Protein AF-K9XWQ4-F1 (afdb_monomer_lite)

InterPro domains:
  IPR011990 Tetratricopeptide-like helical domain superfamily [G3DSA:1.25.40.10] (1-97)
  IPR011990 Tetratricopeptide-like helical domain superfamily [SSF48452] (2-80)
  IPR019734 Tetratricopeptide repeat [SM00028] (8-41)
  IPR019734 Tetratricopeptide repeat [SM00028] (43-76)

Organism: Stanieria cyanosphaera (strain ATCC 29371 / PCC 7437) (NCBI:txid111780)

Sequence (102 aa):
MDLNPANVRAWINQGVTFREMGLYDLAVENFDIAGIIGNSLHERIYAERGRAYHLRGDWNCAVADYQNALELLALQPNLINYQQKVQSWLDELLDPSKNFLD

pLDDT: mean 91.74, std 14.36, range [38.41, 98.88]

Structure (mmCIF, N/CA/C/O backbone):
data_AF-K9XWQ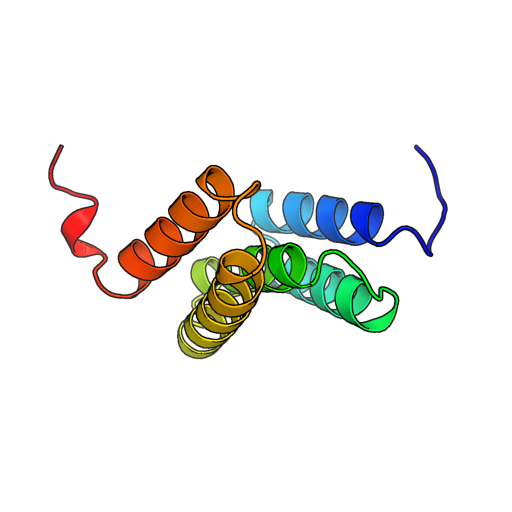4-F1
#
_entry.id   AF-K9XWQ4-F1
#
loop_
_atom_site.group_PDB
_atom_site.id
_atom_site.type_symbol
_atom_site.label_atom_id
_atom_site.label_alt_id
_atom_site.label_comp_id
_atom_site.label_asym_id
_atom_site.label_entity_id
_atom_site.label_seq_id
_atom_site.pdbx_PDB_ins_code
_atom_site.Cartn_x
_atom_site.Cartn_y
_atom_site.Cartn_z
_atom_site.occupancy
_atom_site.B_iso_or_equiv
_atom_site.auth_seq_id
_atom_site.auth_comp_id
_atom_site.auth_asym_id
_atom_site.auth_atom_id
_atom_site.pdbx_PDB_model_num
ATOM 1 N N . MET A 1 1 ? 8.167 12.319 -19.175 1.00 45.56 1 MET A N 1
ATOM 2 C CA . MET A 1 1 ? 7.767 11.068 -18.502 1.00 45.56 1 MET A CA 1
ATOM 3 C C . MET A 1 1 ? 8.918 10.103 -18.676 1.00 45.56 1 MET A C 1
ATOM 5 O O . MET A 1 1 ? 9.215 9.761 -19.812 1.00 45.56 1 MET A O 1
ATOM 9 N N . ASP A 1 2 ? 9.625 9.772 -17.598 1.00 38.41 2 ASP A N 1
ATOM 10 C CA . ASP A 1 2 ? 10.702 8.779 -17.645 1.00 38.41 2 ASP A CA 1
ATOM 11 C C . ASP A 1 2 ? 10.079 7.386 -17.766 1.00 38.41 2 ASP A C 1
ATOM 13 O O . ASP A 1 2 ? 9.543 6.841 -16.803 1.00 38.41 2 ASP A O 1
ATOM 17 N N . LEU A 1 3 ? 10.112 6.840 -18.981 1.00 47.50 3 LEU A N 1
ATOM 18 C CA . LEU A 1 3 ? 9.563 5.536 -19.358 1.00 47.50 3 LEU A CA 1
ATOM 19 C C . LEU A 1 3 ? 10.575 4.417 -19.084 1.00 47.50 3 LEU A C 1
ATOM 21 O O . LEU A 1 3 ? 10.831 3.588 -19.952 1.00 47.50 3 LEU A O 1
ATOM 25 N N . ASN A 1 4 ? 11.198 4.406 -17.903 1.00 54.84 4 ASN A N 1
ATOM 26 C CA . ASN A 1 4 ? 11.977 3.245 -17.489 1.00 54.84 4 ASN A CA 1
ATOM 27 C C . ASN A 1 4 ? 11.022 2.245 -16.811 1.00 54.84 4 ASN A C 1
ATOM 29 O O . ASN A 1 4 ? 10.618 2.497 -15.675 1.00 54.84 4 ASN A O 1
ATOM 33 N N . PRO A 1 5 ? 10.652 1.123 -17.460 1.00 55.69 5 PRO A N 1
ATOM 34 C CA . PRO A 1 5 ? 9.752 0.125 -16.879 1.00 55.69 5 PRO A CA 1
ATOM 35 C C . PRO A 1 5 ? 10.330 -0.560 -15.631 1.00 55.69 5 PRO A C 1
ATOM 37 O O . PRO A 1 5 ? 9.576 -1.179 -14.891 1.00 55.69 5 PRO A O 1
ATOM 40 N N . ALA A 1 6 ? 11.632 -0.414 -15.350 1.00 63.31 6 ALA A N 1
ATOM 41 C CA . ALA A 1 6 ? 12.258 -0.848 -14.097 1.00 63.31 6 ALA A CA 1
ATOM 42 C C . ALA A 1 6 ? 12.177 0.209 -12.976 1.00 63.31 6 ALA A C 1
ATOM 44 O O . ALA A 1 6 ? 12.712 0.013 -11.884 1.00 63.31 6 ALA A O 1
ATOM 45 N N . ASN A 1 7 ? 11.536 1.356 -13.218 1.00 83.75 7 ASN A N 1
ATOM 46 C CA . ASN A 1 7 ? 11.345 2.365 -12.190 1.00 83.75 7 ASN A CA 1
ATOM 47 C C . ASN A 1 7 ? 10.152 1.988 -11.309 1.00 83.75 7 ASN A C 1
ATOM 49 O O . ASN A 1 7 ? 9.006 2.304 -11.618 1.00 83.75 7 ASN A O 1
ATOM 53 N N . VAL A 1 8 ? 10.444 1.364 -10.170 1.00 91.06 8 VAL A N 1
ATOM 54 C CA . VAL A 1 8 ? 9.472 1.012 -9.121 1.00 91.06 8 VAL A CA 1
ATOM 55 C C . VAL A 1 8 ? 8.530 2.179 -8.792 1.00 91.06 8 VAL A C 1
ATOM 57 O O . VAL A 1 8 ? 7.330 1.987 -8.617 1.00 91.06 8 VAL A O 1
ATOM 60 N N . ARG A 1 9 ? 9.039 3.421 -8.774 1.00 92.62 9 ARG A N 1
ATOM 61 C CA . ARG A 1 9 ? 8.218 4.609 -8.485 1.00 92.62 9 ARG A CA 1
ATOM 62 C C . ARG A 1 9 ? 7.178 4.890 -9.565 1.00 92.62 9 ARG A C 1
ATOM 64 O O . ARG A 1 9 ? 6.131 5.430 -9.232 1.00 92.62 9 ARG A O 1
ATOM 71 N N . ALA A 1 10 ? 7.453 4.561 -10.827 1.00 92.31 10 ALA A N 1
ATOM 72 C CA . ALA A 1 10 ? 6.496 4.760 -11.912 1.00 92.31 10 ALA A CA 1
ATOM 73 C C . ALA A 1 10 ? 5.266 3.863 -11.717 1.00 92.31 10 ALA A C 1
ATOM 75 O O . ALA A 1 10 ? 4.148 4.369 -11.745 1.00 92.31 10 ALA A O 1
ATOM 76 N N . TRP A 1 11 ? 5.482 2.584 -11.400 1.00 95.31 11 TRP A N 1
ATOM 77 C CA . TRP A 1 11 ? 4.410 1.633 -11.092 1.00 95.31 11 TRP A CA 1
ATOM 78 C C . TRP A 1 11 ? 3.629 2.018 -9.836 1.00 95.31 11 TRP A C 1
ATOM 80 O O . TRP A 1 11 ? 2.402 2.037 -9.865 1.00 95.31 11 TRP A O 1
ATOM 90 N N . ILE A 1 12 ? 4.314 2.435 -8.762 1.00 97.19 12 ILE A N 1
ATOM 91 C CA . ILE A 1 12 ? 3.640 2.964 -7.564 1.00 97.19 12 ILE A CA 1
ATOM 92 C C . ILE A 1 12 ? 2.769 4.172 -7.925 1.00 97.19 12 ILE A C 1
ATOM 94 O O . ILE A 1 12 ? 1.607 4.231 -7.537 1.00 97.19 12 ILE A O 1
ATOM 98 N N . ASN A 1 13 ? 3.307 5.147 -8.662 1.00 96.31 13 ASN A N 1
ATOM 99 C CA . ASN A 1 13 ? 2.560 6.354 -9.009 1.00 96.31 13 ASN A CA 1
ATOM 100 C C . ASN A 1 13 ? 1.349 6.034 -9.897 1.00 96.31 13 ASN A C 1
ATOM 102 O O . ASN A 1 13 ? 0.276 6.582 -9.667 1.00 96.31 13 ASN A O 1
ATOM 106 N N . GLN A 1 14 ? 1.496 5.122 -10.860 1.00 96.75 14 GLN A N 1
ATOM 107 C CA . GLN A 1 14 ? 0.391 4.668 -11.701 1.00 96.75 14 GLN A CA 1
ATOM 108 C C . GLN A 1 14 ? -0.685 3.939 -10.884 1.00 96.75 14 GLN A C 1
ATOM 110 O O . GLN A 1 14 ? -1.871 4.223 -11.048 1.00 96.75 14 GLN A O 1
ATOM 115 N N . GLY A 1 15 ? -0.290 3.068 -9.950 1.00 98.19 15 GLY A N 1
ATOM 116 C CA . GLY A 1 15 ? -1.218 2.417 -9.024 1.00 98.19 15 GLY A CA 1
ATOM 117 C C . GLY A 1 15 ? -1.970 3.419 -8.144 1.00 98.19 15 GLY A C 1
ATOM 118 O O . GLY A 1 15 ? -3.183 3.308 -7.971 1.00 98.19 15 GLY A O 1
ATOM 119 N N . VAL A 1 16 ? -1.285 4.458 -7.653 1.00 98.31 16 VAL A N 1
ATOM 120 C CA . VAL A 1 16 ? -1.918 5.563 -6.911 1.00 98.31 16 VAL A CA 1
ATOM 121 C C . VAL A 1 16 ? -2.950 6.284 -7.776 1.00 98.31 16 VAL A C 1
ATOM 123 O O . VAL A 1 16 ? -4.074 6.477 -7.315 1.00 98.31 16 VAL A O 1
ATOM 126 N N . THR A 1 17 ? -2.615 6.616 -9.026 1.00 98.25 17 THR A N 1
ATOM 127 C CA . THR A 1 17 ? -3.559 7.245 -9.961 1.00 98.25 17 THR A CA 1
ATOM 128 C C . THR A 1 17 ? -4.789 6.367 -10.191 1.00 98.25 17 THR A C 1
ATOM 130 O O . THR A 1 17 ? -5.911 6.856 -10.096 1.00 98.25 17 THR A O 1
ATOM 133 N N . PHE A 1 18 ? -4.619 5.061 -10.420 1.00 98.69 18 PHE A N 1
ATOM 134 C CA . PHE A 1 18 ? -5.761 4.159 -10.581 1.00 98.69 18 PHE A CA 1
ATOM 135 C C . PHE A 1 18 ? -6.624 4.064 -9.323 1.00 98.69 18 PHE A C 1
ATOM 137 O O . PHE A 1 18 ? -7.850 4.097 -9.425 1.00 98.69 18 PHE A O 1
ATOM 144 N N . ARG A 1 19 ? -6.016 4.031 -8.134 1.00 98.56 19 ARG A N 1
ATOM 145 C CA . ARG A 1 19 ? -6.764 4.050 -6.873 1.00 98.56 19 ARG A CA 1
ATOM 146 C C . ARG A 1 19 ? -7.578 5.334 -6.719 1.00 98.56 19 ARG A C 1
ATOM 148 O O . ARG A 1 19 ? -8.733 5.265 -6.313 1.00 98.56 19 ARG A O 1
ATOM 155 N N . GLU A 1 20 ? -6.996 6.490 -7.029 1.00 98.06 20 GLU A N 1
ATOM 156 C CA . GLU A 1 20 ? -7.689 7.787 -6.982 1.00 98.06 20 GLU A CA 1
ATOM 157 C C . GLU A 1 20 ? -8.856 7.857 -7.977 1.00 98.06 20 GLU A C 1
ATOM 159 O O . GLU A 1 20 ? -9.859 8.510 -7.703 1.00 98.06 20 GLU A O 1
ATOM 164 N N . MET A 1 21 ? -8.770 7.122 -9.089 1.00 98.44 21 MET A N 1
ATOM 165 C CA . MET A 1 21 ? -9.860 6.953 -10.056 1.00 98.44 21 MET A CA 1
ATOM 166 C C . MET A 1 21 ? -10.914 5.909 -9.637 1.00 98.44 21 MET A C 1
ATOM 168 O O . MET A 1 21 ? -11.867 5.687 -10.379 1.00 98.44 21 MET A O 1
ATOM 172 N N . GLY A 1 22 ? -10.752 5.240 -8.490 1.00 98.12 22 GLY A N 1
ATOM 173 C CA . GLY A 1 22 ? -11.633 4.150 -8.049 1.00 98.12 22 GLY A CA 1
ATOM 174 C C . GLY A 1 22 ? -11.391 2.809 -8.754 1.00 98.12 22 GLY A C 1
ATOM 175 O O . GLY A 1 22 ? -12.140 1.857 -8.556 1.00 98.12 22 GLY A O 1
ATOM 176 N N . LEU A 1 23 ? -10.341 2.706 -9.572 1.00 98.75 23 LEU A N 1
ATOM 177 C CA . LEU A 1 23 ? -9.967 1.504 -10.319 1.00 98.75 23 LEU A CA 1
ATOM 178 C C . LEU A 1 23 ? -9.057 0.617 -9.461 1.00 98.75 23 LEU A C 1
ATOM 180 O O . LEU A 1 23 ? -7.867 0.452 -9.737 1.00 98.75 23 LEU A O 1
ATOM 184 N N . TYR A 1 24 ? -9.610 0.080 -8.375 1.00 98.62 24 TYR A N 1
ATOM 185 C CA . TYR A 1 24 ? -8.821 -0.570 -7.327 1.00 98.62 24 TYR A CA 1
ATOM 186 C C . TYR A 1 24 ? -8.105 -1.846 -7.785 1.00 98.62 24 TYR A C 1
ATOM 188 O O . TYR A 1 24 ? -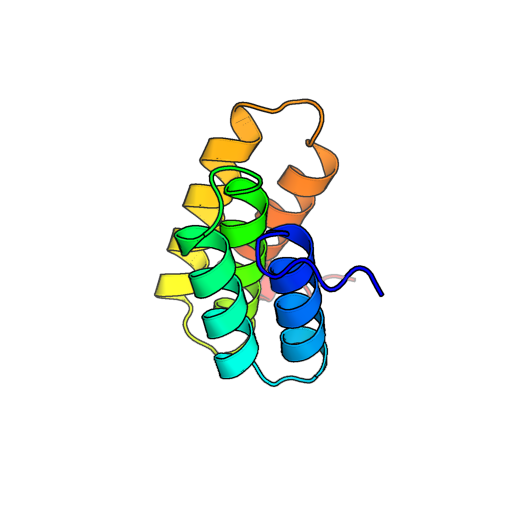6.975 -2.071 -7.367 1.00 98.62 24 TYR A O 1
ATOM 196 N N . ASP A 1 25 ? -8.701 -2.639 -8.677 1.00 98.44 25 ASP A N 1
ATOM 197 C CA . ASP A 1 25 ? -8.060 -3.850 -9.213 1.00 98.44 25 ASP A CA 1
ATOM 198 C C . ASP A 1 25 ? -6.784 -3.521 -9.993 1.00 98.44 25 ASP A C 1
ATOM 200 O O . ASP A 1 25 ? -5.731 -4.106 -9.744 1.00 98.44 25 ASP A O 1
ATOM 204 N N . LEU A 1 26 ? -6.854 -2.509 -10.865 1.00 98.56 26 LEU A N 1
ATOM 205 C CA . LEU A 1 26 ? -5.694 -2.018 -11.610 1.00 98.56 26 LEU A CA 1
ATOM 206 C C . LEU A 1 26 ? -4.647 -1.409 -10.675 1.00 98.56 26 LEU A C 1
ATOM 208 O O . LEU A 1 26 ? -3.448 -1.563 -10.905 1.00 98.56 26 LEU A O 1
ATOM 212 N N . ALA A 1 27 ? -5.077 -0.727 -9.611 1.00 98.75 27 ALA A N 1
ATOM 213 C CA . ALA A 1 27 ? -4.162 -0.203 -8.605 1.00 98.75 27 ALA A CA 1
ATOM 214 C C . ALA A 1 27 ? -3.370 -1.328 -7.924 1.00 98.75 27 ALA A C 1
ATOM 216 O O . ALA A 1 27 ? -2.143 -1.260 -7.871 1.00 98.75 27 ALA A O 1
ATOM 217 N N . VAL A 1 28 ? -4.063 -2.372 -7.456 1.00 98.69 28 VAL A N 1
ATOM 218 C CA . VAL A 1 28 ? -3.457 -3.550 -6.817 1.00 98.69 28 VAL A CA 1
ATOM 219 C C . VAL A 1 28 ? -2.457 -4.221 -7.755 1.00 98.69 28 VAL A C 1
ATOM 221 O O . VAL A 1 28 ? -1.312 -4.418 -7.357 1.00 98.69 28 VAL A O 1
ATOM 224 N N . GLU A 1 29 ? -2.832 -4.462 -9.014 1.00 98.25 29 GLU A N 1
ATOM 225 C CA . GLU A 1 29 ? -1.937 -5.057 -10.016 1.00 98.25 29 GLU A CA 1
ATOM 226 C C . GLU A 1 29 ? -0.651 -4.231 -10.207 1.00 98.25 29 GLU A C 1
ATOM 228 O O . GLU A 1 29 ? 0.449 -4.778 -10.267 1.00 98.25 29 GLU A O 1
ATOM 233 N N . ASN A 1 30 ? -0.756 -2.899 -10.234 1.00 98.06 30 ASN A N 1
ATOM 234 C CA . ASN A 1 30 ? 0.412 -2.022 -10.361 1.00 98.06 30 ASN A CA 1
ATOM 235 C C . ASN A 1 30 ? 1.331 -2.093 -9.135 1.00 98.06 30 ASN A C 1
ATOM 237 O O . ASN A 1 30 ? 2.556 -2.060 -9.279 1.00 98.06 30 ASN A O 1
ATOM 241 N N . PHE A 1 31 ? 0.765 -2.200 -7.933 1.00 98.31 31 PHE A N 1
ATOM 242 C CA . PHE A 1 31 ? 1.555 -2.369 -6.716 1.00 98.31 31 PHE A CA 1
ATOM 243 C C . PHE A 1 31 ? 2.203 -3.756 -6.637 1.00 98.31 31 PHE A C 1
ATOM 245 O O . PHE A 1 31 ? 3.356 -3.854 -6.218 1.00 98.31 31 PHE A O 1
ATOM 252 N N . ASP A 1 32 ? 1.521 -4.803 -7.102 1.00 97.81 32 ASP A N 1
ATOM 253 C CA . ASP A 1 32 ? 2.088 -6.150 -7.204 1.00 97.81 32 ASP A CA 1
ATOM 254 C C . ASP A 1 32 ? 3.270 -6.176 -8.175 1.00 97.81 32 ASP A C 1
ATOM 256 O O . ASP A 1 32 ? 4.348 -6.658 -7.825 1.00 97.81 32 ASP A O 1
ATOM 260 N N . ILE A 1 33 ? 3.117 -5.571 -9.358 1.00 95.94 33 ILE A N 1
ATOM 261 C CA . ILE A 1 33 ? 4.215 -5.416 -10.319 1.00 95.94 33 ILE A CA 1
ATOM 262 C C . ILE A 1 33 ? 5.374 -4.647 -9.679 1.00 95.94 33 ILE A C 1
ATOM 264 O O . ILE A 1 33 ? 6.514 -5.101 -9.773 1.00 95.94 33 ILE A O 1
ATOM 268 N N . ALA A 1 34 ? 5.107 -3.533 -8.985 1.00 95.94 34 ALA A N 1
ATOM 269 C CA . ALA A 1 34 ? 6.141 -2.758 -8.297 1.00 95.94 34 ALA A CA 1
ATOM 270 C C . ALA A 1 34 ? 6.928 -3.601 -7.275 1.00 95.94 34 ALA A C 1
ATOM 272 O O . ALA A 1 34 ? 8.149 -3.460 -7.192 1.00 95.94 34 ALA A O 1
ATOM 273 N N . GLY A 1 35 ? 6.245 -4.485 -6.538 1.00 94.50 35 GLY A N 1
ATOM 274 C CA . GLY A 1 35 ? 6.859 -5.413 -5.584 1.00 94.50 35 GLY A CA 1
ATOM 275 C C . GLY A 1 35 ? 7.641 -6.555 -6.237 1.00 94.50 35 GLY A C 1
ATOM 276 O O . GLY A 1 35 ? 8.625 -7.014 -5.671 1.00 94.50 35 GLY A O 1
ATOM 277 N N . ILE A 1 36 ? 7.249 -6.993 -7.436 1.00 94.00 36 ILE A N 1
ATOM 278 C CA . ILE A 1 36 ? 7.954 -8.048 -8.184 1.00 94.00 36 ILE A CA 1
ATOM 279 C C . ILE A 1 36 ? 9.250 -7.520 -8.807 1.00 94.00 36 ILE A C 1
ATOM 281 O O . ILE A 1 36 ? 10.270 -8.206 -8.802 1.00 94.00 36 ILE A O 1
ATOM 285 N N . ILE A 1 37 ? 9.220 -6.315 -9.381 1.00 89.69 37 ILE A N 1
ATOM 286 C CA . ILE A 1 37 ? 10.360 -5.774 -10.139 1.00 89.69 37 ILE A CA 1
ATOM 287 C C . ILE A 1 37 ? 11.362 -5.008 -9.266 1.00 89.69 37 ILE A C 1
ATOM 289 O O . ILE A 1 37 ? 12.462 -4.687 -9.721 1.00 89.69 37 ILE A O 1
ATOM 293 N N . GLY A 1 38 ? 10.958 -4.625 -8.055 1.00 84.44 38 GLY A N 1
ATOM 294 C CA . GLY A 1 38 ? 11.665 -3.677 -7.210 1.00 84.44 38 GLY A CA 1
ATOM 295 C C . GLY A 1 38 ? 12.208 -4.287 -5.929 1.00 84.44 38 GLY A C 1
ATOM 296 O O . GLY A 1 38 ? 11.504 -5.005 -5.243 1.00 84.44 38 GLY A O 1
ATOM 297 N N . ASN A 1 39 ? 13.426 -3.896 -5.547 1.00 85.75 39 ASN A N 1
ATOM 298 C CA . ASN A 1 39 ? 14.020 -4.229 -4.242 1.00 85.75 39 ASN A CA 1
ATOM 299 C C . ASN A 1 39 ? 14.021 -3.029 -3.272 1.00 85.75 39 ASN A C 1
ATOM 301 O O . ASN A 1 39 ? 14.841 -2.953 -2.359 1.00 85.75 39 ASN A O 1
ATOM 305 N N . SER A 1 40 ? 13.152 -2.041 -3.490 1.00 91.06 40 SER A N 1
ATOM 306 C CA . SER A 1 40 ? 13.098 -0.803 -2.701 1.00 91.06 40 SER A CA 1
ATOM 307 C C . SER A 1 40 ? 11.662 -0.315 -2.569 1.00 91.06 40 SER A C 1
ATOM 309 O O . SER A 1 40 ? 10.825 -0.684 -3.387 1.00 91.06 40 SER A O 1
ATOM 311 N N . LEU A 1 41 ? 11.403 0.564 -1.596 1.00 94.75 41 LEU A N 1
ATOM 312 C CA . LEU A 1 41 ? 10.082 1.154 -1.346 1.00 94.75 41 LEU A CA 1
ATOM 313 C C . LEU A 1 41 ? 9.006 0.129 -0.960 1.00 94.75 41 LEU A C 1
ATOM 315 O O . LEU A 1 41 ? 7.820 0.379 -1.172 1.00 94.75 41 LEU A O 1
ATOM 319 N N . HIS A 1 42 ? 9.401 -1.018 -0.404 1.00 97.06 42 HIS A N 1
ATOM 320 C CA . HIS A 1 42 ? 8.470 -2.062 0.024 1.00 97.06 42 HIS A CA 1
ATOM 321 C C . HIS A 1 42 ? 7.445 -1.517 1.019 1.00 97.06 42 HIS A C 1
ATOM 323 O O . HIS A 1 42 ? 6.260 -1.804 0.893 1.00 97.06 42 HIS A O 1
ATOM 329 N N . GLU A 1 43 ? 7.874 -0.657 1.946 1.00 97.94 43 GLU A N 1
ATOM 330 C CA . GLU A 1 43 ? 6.986 -0.016 2.912 1.00 97.94 43 GLU A CA 1
ATOM 331 C C . GLU A 1 43 ? 5.881 0.799 2.234 1.00 97.94 43 GLU A C 1
ATOM 333 O O . GLU A 1 43 ? 4.720 0.748 2.636 1.00 97.94 43 GLU A O 1
ATOM 338 N N . ARG A 1 44 ? 6.227 1.503 1.152 1.00 97.88 44 ARG A N 1
ATOM 339 C CA . ARG A 1 44 ? 5.278 2.281 0.362 1.00 97.88 44 ARG A CA 1
ATOM 340 C C . ARG A 1 44 ? 4.396 1.388 -0.502 1.00 97.88 44 ARG A C 1
ATOM 342 O O . ARG A 1 44 ? 3.207 1.652 -0.602 1.00 97.88 44 ARG A O 1
ATOM 349 N N . ILE A 1 45 ? 4.947 0.341 -1.113 1.00 98.44 45 ILE A N 1
ATOM 350 C CA . ILE A 1 45 ? 4.172 -0.612 -1.919 1.00 98.44 45 ILE A CA 1
ATOM 351 C C . ILE A 1 45 ? 3.082 -1.256 -1.059 1.00 98.44 45 ILE A C 1
ATOM 353 O O . ILE A 1 45 ? 1.911 -1.189 -1.425 1.00 98.44 45 ILE A O 1
ATOM 357 N N . TYR A 1 46 ? 3.447 -1.790 0.110 1.00 98.81 46 TYR A N 1
ATOM 358 C CA . TYR A 1 46 ? 2.488 -2.374 1.044 1.00 98.81 46 TYR A CA 1
ATOM 359 C C . TYR A 1 46 ? 1.455 -1.344 1.513 1.00 98.81 46 TYR A C 1
ATOM 361 O O . TYR A 1 46 ? 0.260 -1.605 1.440 1.00 98.81 46 TYR A O 1
ATOM 369 N N . ALA A 1 47 ? 1.873 -0.139 1.908 1.00 98.81 47 ALA A N 1
ATOM 370 C CA . ALA A 1 47 ? 0.942 0.894 2.361 1.00 98.81 47 ALA A CA 1
ATOM 371 C C . ALA A 1 47 ? -0.081 1.301 1.284 1.00 98.81 47 ALA A C 1
ATOM 373 O O . ALA A 1 47 ? -1.278 1.408 1.559 1.00 98.81 47 ALA A O 1
ATOM 374 N N . GLU A 1 48 ? 0.369 1.535 0.049 1.00 98.69 48 GLU A N 1
ATOM 375 C CA . GLU A 1 48 ? -0.516 1.975 -1.031 1.00 98.69 48 GLU A CA 1
ATOM 376 C C . GLU A 1 48 ? -1.429 0.835 -1.525 1.00 98.69 48 GLU A C 1
ATOM 378 O O . GLU A 1 48 ? -2.606 1.095 -1.806 1.00 98.69 48 GLU A O 1
ATOM 383 N N . ARG A 1 49 ? -0.937 -0.417 -1.551 1.00 98.75 49 ARG A N 1
ATOM 384 C CA . ARG A 1 49 ? -1.736 -1.614 -1.872 1.00 98.75 49 ARG A CA 1
ATOM 385 C C . ARG A 1 49 ? -2.770 -1.912 -0.791 1.00 98.75 49 ARG A C 1
ATOM 387 O O . ARG A 1 49 ? -3.942 -2.092 -1.116 1.00 98.75 49 ARG A O 1
ATOM 394 N N . GLY A 1 50 ? -2.388 -1.808 0.481 1.00 98.81 50 GLY A N 1
ATOM 395 C CA . GLY A 1 50 ? -3.307 -1.879 1.616 1.00 98.81 50 GLY A CA 1
ATOM 396 C C . GLY A 1 50 ? -4.421 -0.835 1.521 1.00 98.81 50 GLY A C 1
ATOM 397 O O . GLY A 1 50 ? -5.589 -1.148 1.752 1.00 98.81 50 GLY A O 1
ATOM 398 N N . ARG A 1 51 ? -4.104 0.386 1.064 1.00 98.75 51 ARG A N 1
ATOM 399 C CA . ARG A 1 51 ? -5.116 1.424 0.810 1.00 98.75 51 ARG A CA 1
ATOM 400 C C . ARG A 1 51 ? -6.032 1.112 -0.361 1.00 98.75 51 ARG A C 1
ATOM 402 O O . ARG A 1 51 ? -7.218 1.417 -0.272 1.00 98.75 51 ARG A O 1
ATOM 409 N N . ALA A 1 52 ? -5.531 0.495 -1.426 1.00 98.75 52 ALA A N 1
ATOM 410 C CA . ALA A 1 52 ? -6.390 0.024 -2.509 1.00 98.75 52 ALA A CA 1
ATOM 411 C C . ALA A 1 52 ? -7.328 -1.104 -2.040 1.00 98.75 52 ALA A C 1
ATOM 413 O O . ALA A 1 52 ? -8.528 -1.015 -2.284 1.00 98.75 52 ALA A O 1
ATOM 414 N N . TYR A 1 53 ? -6.823 -2.096 -1.296 1.00 98.81 53 TYR A N 1
ATOM 415 C CA . TYR A 1 53 ? -7.650 -3.154 -0.705 1.00 98.81 53 TYR A CA 1
ATOM 416 C C . TYR A 1 53 ? -8.707 -2.603 0.255 1.00 98.81 53 TYR A C 1
ATOM 418 O O . TYR A 1 53 ? -9.863 -3.009 0.178 1.00 98.81 53 TYR A O 1
ATOM 426 N N . HIS A 1 54 ? -8.340 -1.643 1.113 1.00 98.25 54 HIS A N 1
ATOM 427 C CA . HIS A 1 54 ? -9.271 -0.989 2.036 1.00 98.25 54 HIS A CA 1
ATOM 428 C C . HIS A 1 54 ? -10.442 -0.385 1.252 1.00 98.25 54 HIS A C 1
ATOM 430 O O . HIS A 1 54 ? -11.594 -0.731 1.505 1.00 98.25 54 HIS A O 1
ATOM 436 N N . LEU A 1 55 ? -10.151 0.452 0.253 1.00 97.69 55 LEU A N 1
ATOM 437 C CA . LEU A 1 55 ? -11.180 1.122 -0.545 1.00 97.69 55 LEU A CA 1
ATOM 438 C C . LEU A 1 55 ? -12.007 0.151 -1.404 1.00 97.69 55 LEU A C 1
ATOM 440 O O . LEU A 1 55 ? -13.182 0.414 -1.647 1.00 97.69 55 LEU A O 1
ATOM 444 N N . ARG A 1 56 ? -11.423 -0.978 -1.828 1.00 98.12 56 ARG A N 1
ATOM 445 C CA . ARG A 1 56 ? -12.132 -2.046 -2.549 1.00 98.12 56 ARG A CA 1
ATOM 446 C C . ARG A 1 56 ? -13.047 -2.887 -1.649 1.00 98.12 56 ARG A C 1
ATOM 448 O O . ARG A 1 56 ? -13.966 -3.518 -2.159 1.00 98.12 56 ARG A O 1
ATOM 455 N N . GLY A 1 57 ? -12.816 -2.890 -0.334 1.00 97.44 57 GLY A N 1
ATOM 456 C CA . GLY A 1 57 ? -13.566 -3.693 0.640 1.00 97.44 57 GLY A CA 1
ATOM 457 C C . GLY A 1 57 ? -12.866 -4.979 1.099 1.00 97.44 57 GLY A C 1
ATOM 458 O O . GLY A 1 57 ? -13.429 -5.733 1.888 1.00 97.44 57 GLY A O 1
ATOM 459 N N . ASP A 1 58 ? -11.627 -5.222 0.670 1.00 98.38 58 ASP A N 1
ATOM 460 C CA . ASP A 1 58 ? -10.852 -6.409 1.050 1.00 98.38 58 ASP A CA 1
ATOM 461 C C . ASP A 1 58 ? -10.065 -6.166 2.337 1.00 98.38 58 ASP A C 1
ATOM 463 O O . ASP A 1 58 ? -8.835 -6.079 2.365 1.00 98.38 58 ASP A O 1
ATOM 467 N N . TRP A 1 59 ? -10.801 -6.033 3.435 1.00 97.88 59 TRP A N 1
ATOM 468 C 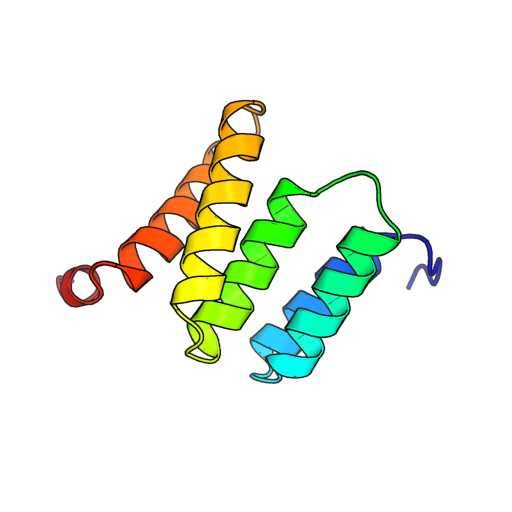CA . TRP A 1 59 ? -10.263 -5.554 4.707 1.00 97.88 59 TRP A CA 1
ATOM 469 C C . TRP A 1 59 ? -9.163 -6.446 5.287 1.00 97.88 59 TRP A C 1
ATOM 471 O O . TRP A 1 59 ? -8.185 -5.929 5.818 1.00 97.88 59 TRP A O 1
ATOM 481 N N . ASN A 1 60 ? -9.254 -7.769 5.128 1.00 98.44 60 ASN A N 1
ATOM 482 C CA . ASN A 1 60 ? -8.207 -8.683 5.600 1.00 98.44 60 ASN A CA 1
ATOM 483 C C . ASN A 1 60 ? -6.871 -8.442 4.880 1.00 98.44 60 ASN A C 1
ATOM 485 O O . ASN A 1 60 ? -5.823 -8.384 5.523 1.00 98.44 60 ASN A O 1
ATOM 489 N N . CYS A 1 61 ? -6.909 -8.266 3.555 1.00 98.56 61 CYS A N 1
ATOM 490 C CA . CYS A 1 61 ? -5.724 -7.943 2.763 1.00 98.56 61 CYS A CA 1
ATOM 491 C C . CYS A 1 61 ? -5.178 -6.561 3.138 1.00 98.56 61 CYS A C 1
ATOM 493 O O . CYS A 1 61 ? -3.970 -6.399 3.292 1.00 98.56 61 CYS A O 1
ATOM 495 N N . ALA A 1 62 ? -6.067 -5.588 3.357 1.00 98.75 62 ALA A N 1
ATOM 496 C CA . ALA A 1 62 ? -5.691 -4.245 3.776 1.00 98.75 62 ALA A CA 1
ATOM 497 C C . ALA A 1 62 ? -4.964 -4.222 5.129 1.00 98.75 62 ALA A C 1
ATOM 499 O O . ALA A 1 62 ? -3.902 -3.614 5.231 1.00 98.75 62 ALA A O 1
ATOM 500 N N . VAL A 1 63 ? -5.498 -4.910 6.149 1.00 98.75 63 VAL A N 1
ATOM 501 C CA . VAL A 1 63 ? -4.861 -5.011 7.475 1.00 98.75 63 VAL A CA 1
ATOM 502 C C . VAL A 1 63 ? -3.467 -5.617 7.357 1.00 98.75 63 VAL A C 1
ATOM 504 O O . VAL A 1 63 ? -2.516 -5.042 7.883 1.00 98.75 63 VAL A O 1
ATOM 507 N N . ALA A 1 64 ? -3.339 -6.744 6.650 1.00 98.75 64 ALA A N 1
ATOM 508 C CA . ALA A 1 64 ? -2.059 -7.428 6.494 1.00 98.75 64 ALA A CA 1
ATOM 509 C C . ALA A 1 64 ? -1.008 -6.523 5.831 1.00 98.75 64 ALA A C 1
ATOM 511 O O . ALA A 1 64 ? 0.120 -6.410 6.309 1.00 98.75 64 ALA A O 1
ATOM 512 N N . ASP A 1 65 ? -1.388 -5.824 4.762 1.00 98.81 65 ASP A N 1
ATOM 513 C CA . ASP A 1 65 ? -0.496 -4.906 4.060 1.00 98.81 65 ASP A CA 1
ATOM 514 C C . ASP A 1 65 ? -0.119 -3.682 4.904 1.00 98.81 65 ASP A C 1
ATOM 516 O O . ASP A 1 65 ? 1.051 -3.300 4.942 1.00 98.81 65 ASP A O 1
ATOM 520 N N . TYR A 1 66 ? -1.062 -3.081 5.634 1.00 98.88 66 TYR A N 1
ATOM 521 C CA . TYR A 1 66 ? -0.733 -1.976 6.536 1.00 98.88 66 TYR A CA 1
ATOM 522 C C . TYR A 1 66 ? 0.215 -2.403 7.656 1.00 98.88 66 TYR A C 1
ATOM 524 O O . TYR A 1 66 ? 1.143 -1.662 7.971 1.00 98.88 66 TYR A O 1
ATOM 532 N N . GLN A 1 67 ? 0.028 -3.593 8.231 1.00 98.81 67 GLN A N 1
ATOM 533 C CA . GLN A 1 67 ? 0.928 -4.127 9.255 1.00 98.81 67 GLN A CA 1
ATOM 534 C C . GLN A 1 67 ? 2.342 -4.329 8.702 1.00 98.81 67 GLN A C 1
ATOM 536 O O . GLN A 1 67 ? 3.292 -3.793 9.271 1.00 98.81 67 GLN A O 1
ATOM 541 N N . ASN A 1 68 ? 2.475 -4.981 7.542 1.00 98.69 68 ASN A N 1
ATOM 542 C CA . ASN A 1 68 ? 3.766 -5.143 6.864 1.00 98.69 68 ASN A CA 1
ATOM 543 C C . ASN A 1 68 ? 4.438 -3.788 6.575 1.00 98.69 68 ASN A C 1
ATOM 545 O O . ASN A 1 68 ? 5.642 -3.620 6.778 1.00 98.69 68 ASN A O 1
ATOM 549 N N . ALA A 1 69 ? 3.669 -2.792 6.121 1.00 98.69 69 ALA A N 1
ATOM 550 C CA . ALA A 1 69 ? 4.186 -1.448 5.890 1.00 98.69 69 ALA A CA 1
ATOM 551 C C . ALA A 1 69 ? 4.701 -0.796 7.183 1.00 98.69 69 ALA A C 1
ATOM 553 O O . ALA A 1 69 ? 5.792 -0.226 7.191 1.00 98.69 69 ALA A O 1
ATOM 554 N N . LEU A 1 70 ? 3.942 -0.888 8.277 1.00 98.69 70 LEU A N 1
ATOM 555 C CA . LEU A 1 70 ? 4.301 -0.303 9.571 1.00 98.69 70 LEU A CA 1
ATOM 556 C C . LEU A 1 70 ? 5.543 -0.959 10.184 1.00 98.69 70 LEU A C 1
ATOM 558 O O . LEU A 1 70 ? 6.381 -0.245 10.737 1.00 98.69 70 LEU A O 1
ATOM 562 N N . GLU A 1 71 ? 5.707 -2.275 10.038 1.00 98.56 71 GLU A N 1
ATOM 563 C CA . GLU A 1 71 ? 6.918 -2.988 10.464 1.00 98.56 71 GLU A CA 1
ATOM 564 C C . GLU A 1 71 ? 8.168 -2.454 9.753 1.00 98.56 71 GLU A C 1
ATOM 566 O O . GLU A 1 71 ? 9.179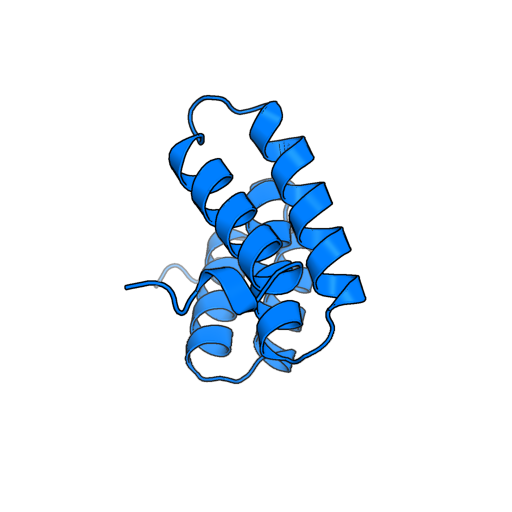 -2.159 10.393 1.00 98.56 71 GLU A O 1
ATOM 571 N N . LEU A 1 72 ? 8.090 -2.246 8.435 1.00 98.06 72 LEU A N 1
ATOM 572 C CA . LEU A 1 72 ? 9.197 -1.693 7.650 1.00 98.06 72 LEU A CA 1
ATOM 573 C C . LEU A 1 72 ? 9.450 -0.206 7.939 1.00 98.06 72 LEU A C 1
ATOM 575 O O . LEU A 1 72 ? 10.599 0.243 7.903 1.00 98.06 72 LEU A O 1
ATOM 579 N N . LEU A 1 73 ? 8.398 0.567 8.226 1.00 98.06 73 LEU A N 1
ATOM 580 C CA . LEU A 1 73 ? 8.507 1.986 8.585 1.00 98.06 73 LEU A CA 1
ATOM 581 C C . LEU A 1 73 ? 9.114 2.189 9.972 1.00 98.06 73 LEU A C 1
ATOM 583 O O . LEU A 1 73 ? 9.851 3.153 10.166 1.00 98.06 73 LEU A O 1
ATOM 587 N N . ALA A 1 74 ? 8.884 1.272 10.914 1.00 97.50 74 ALA A N 1
ATOM 588 C CA . ALA A 1 74 ? 9.498 1.325 12.240 1.00 97.50 74 ALA A CA 1
ATOM 589 C C . ALA A 1 74 ? 11.038 1.264 12.185 1.00 97.50 74 ALA A C 1
ATOM 591 O O . ALA A 1 74 ? 11.714 1.780 13.075 1.00 97.50 74 ALA A O 1
ATOM 592 N N . LEU A 1 75 ? 11.599 0.688 11.115 1.00 96.81 75 LEU A N 1
ATOM 593 C CA . LEU A 1 75 ? 13.041 0.651 10.852 1.00 96.81 75 LEU A CA 1
ATOM 594 C C . LEU A 1 75 ? 13.569 1.936 10.182 1.00 96.81 75 LEU A C 1
ATOM 596 O O . LEU A 1 75 ? 14.778 2.080 10.005 1.00 96.81 75 LEU A O 1
ATOM 600 N N . GLN A 1 76 ? 12.687 2.870 9.806 1.00 95.56 76 GLN A N 1
ATOM 601 C CA . GLN A 1 76 ? 12.996 4.083 9.041 1.00 95.56 76 GLN A CA 1
ATOM 602 C C . GLN A 1 76 ? 12.436 5.345 9.734 1.00 95.56 76 GLN A C 1
ATOM 604 O O . GLN A 1 76 ? 11.458 5.936 9.267 1.00 95.56 76 GLN A O 1
ATOM 609 N N . PRO A 1 77 ? 13.061 5.823 10.832 1.00 92.62 77 PRO A N 1
ATOM 610 C CA . PRO A 1 77 ? 12.533 6.930 11.643 1.00 92.62 77 PRO A CA 1
ATOM 611 C C . PRO A 1 77 ? 12.340 8.250 10.881 1.00 92.62 77 PRO A C 1
ATOM 613 O O . PRO A 1 77 ? 11.528 9.092 11.259 1.00 92.62 77 PRO A O 1
ATOM 616 N N . ASN A 1 78 ? 13.069 8.439 9.781 1.00 96.44 78 ASN A N 1
ATOM 617 C CA . ASN A 1 78 ? 12.937 9.590 8.888 1.00 96.44 78 ASN A CA 1
ATOM 618 C C . ASN A 1 78 ? 11.599 9.627 8.123 1.00 96.44 78 ASN A C 1
ATOM 620 O O . ASN A 1 78 ? 11.286 10.648 7.513 1.00 96.44 78 ASN A O 1
ATOM 624 N N . LEU A 1 79 ? 10.812 8.546 8.147 1.00 96.00 79 LEU A N 1
ATOM 625 C CA . LEU A 1 79 ? 9.502 8.438 7.500 1.00 96.00 79 LEU A CA 1
ATOM 626 C C . LEU A 1 79 ? 8.329 8.509 8.492 1.00 96.00 79 LEU A C 1
ATOM 628 O O . LEU A 1 79 ? 7.215 8.120 8.146 1.00 96.00 79 LEU A O 1
ATOM 632 N N . ILE A 1 80 ? 8.540 9.049 9.697 1.00 96.56 80 ILE A N 1
ATOM 633 C CA . ILE A 1 80 ? 7.531 9.092 10.772 1.00 96.56 80 ILE A CA 1
ATOM 634 C C . ILE A 1 80 ? 6.183 9.694 10.344 1.00 96.56 80 ILE A C 1
ATOM 636 O O . ILE A 1 80 ? 5.130 9.167 10.693 1.00 96.56 80 ILE A O 1
ATOM 640 N N . ASN A 1 81 ? 6.189 10.741 9.515 1.00 97.69 81 ASN A N 1
ATOM 641 C CA . ASN A 1 81 ? 4.952 11.349 9.011 1.00 97.69 81 ASN A CA 1
ATOM 642 C C . ASN A 1 81 ? 4.161 10.373 8.126 1.00 97.69 81 ASN A C 1
ATOM 644 O O . ASN A 1 81 ? 2.933 10.348 8.150 1.00 97.69 81 ASN A O 1
ATOM 648 N N . TYR A 1 82 ? 4.862 9.555 7.336 1.00 97.69 82 TYR A N 1
ATOM 649 C CA . TYR A 1 82 ? 4.221 8.542 6.506 1.00 97.69 82 TYR A CA 1
ATOM 650 C C . TYR A 1 82 ? 3.758 7.352 7.348 1.00 97.69 82 TYR A C 1
ATOM 652 O O . TYR A 1 82 ? 2.648 6.874 7.149 1.00 97.69 82 TYR A O 1
ATOM 660 N N . GLN A 1 83 ? 4.534 6.948 8.356 1.00 98.25 83 GLN A N 1
ATOM 661 C CA . GLN A 1 83 ? 4.117 5.946 9.339 1.00 98.25 83 GLN A CA 1
ATOM 662 C C . GLN A 1 83 ? 2.808 6.332 10.037 1.00 98.25 83 GLN A C 1
ATOM 664 O O . GLN A 1 83 ? 1.885 5.525 10.083 1.00 98.25 83 GLN A O 1
ATOM 669 N N . GLN A 1 84 ? 2.689 7.574 10.512 1.00 98.12 84 GLN A N 1
ATOM 670 C CA . GLN A 1 84 ? 1.458 8.082 11.126 1.00 98.12 84 GLN A CA 1
ATOM 671 C C . GLN A 1 84 ? 0.274 8.056 10.154 1.00 98.12 84 GLN A C 1
ATOM 673 O O . GLN A 1 84 ? -0.836 7.701 10.542 1.00 98.12 84 GLN A O 1
ATOM 678 N N . LYS A 1 85 ? 0.508 8.371 8.874 1.00 98.00 85 LYS A N 1
ATOM 679 C CA . LYS A 1 85 ? -0.520 8.289 7.830 1.00 98.00 85 LYS A CA 1
ATOM 680 C C . LYS A 1 85 ? -1.016 6.854 7.626 1.00 98.00 85 LYS A C 1
ATOM 682 O O . LYS A 1 85 ? -2.220 6.634 7.558 1.00 98.00 85 LYS A O 1
ATOM 687 N N . VAL A 1 86 ? -0.101 5.887 7.548 1.00 98.44 86 VAL A N 1
ATOM 688 C CA . VAL A 1 86 ? -0.450 4.464 7.402 1.00 98.44 86 VAL A CA 1
ATOM 689 C C . VAL A 1 86 ? -1.184 3.954 8.640 1.00 98.44 86 VAL A C 1
ATOM 691 O O . VAL A 1 86 ? -2.190 3.266 8.502 1.00 98.44 86 VAL A O 1
ATOM 694 N N . GLN A 1 87 ? -0.740 4.348 9.836 1.00 98.19 87 GLN A N 1
ATOM 695 C CA . GLN A 1 87 ? -1.428 4.011 11.079 1.00 98.19 87 GLN A CA 1
ATOM 696 C C . GLN A 1 87 ? -2.856 4.563 11.087 1.00 98.19 87 GLN A C 1
ATOM 698 O O . GLN A 1 87 ? -3.785 3.824 11.379 1.00 98.19 87 GLN A O 1
ATOM 703 N N . SER A 1 88 ? -3.052 5.819 10.677 1.00 97.31 88 SER A N 1
ATOM 704 C CA . SER A 1 88 ? -4.386 6.416 10.570 1.00 97.31 88 SER A CA 1
ATOM 705 C C . SER A 1 88 ? -5.291 5.655 9.597 1.00 97.31 88 SER A C 1
ATOM 707 O O . SER A 1 88 ? -6.465 5.457 9.893 1.00 97.31 88 SER A O 1
ATOM 709 N N . TRP A 1 89 ? -4.764 5.174 8.468 1.00 97.81 89 TRP A N 1
ATOM 710 C CA . TRP A 1 89 ? -5.537 4.343 7.540 1.00 97.81 89 TRP A CA 1
ATOM 711 C C . TRP A 1 89 ? -5.919 2.975 8.109 1.00 97.81 89 TRP A C 1
ATOM 713 O O . TRP A 1 89 ? -6.984 2.456 7.768 1.00 97.81 89 TRP A O 1
ATOM 723 N N . LEU A 1 90 ? -5.050 2.380 8.928 1.00 98.19 90 LEU A N 1
ATOM 724 C CA . LEU A 1 90 ? -5.340 1.140 9.641 1.00 98.19 90 LEU A CA 1
ATOM 725 C C . LEU A 1 90 ? -6.378 1.377 10.745 1.00 98.19 90 LEU A C 1
ATOM 727 O O . LEU A 1 90 ? -7.311 0.593 10.879 1.00 98.19 90 LEU A O 1
ATOM 731 N N . ASP A 1 91 ? -6.260 2.472 11.489 1.00 96.62 91 ASP A N 1
ATOM 732 C CA . ASP A 1 91 ? -7.208 2.838 12.542 1.00 96.62 91 ASP A CA 1
ATOM 733 C C . ASP A 1 91 ? -8.598 3.133 11.960 1.00 96.62 91 ASP A C 1
ATOM 735 O O . ASP A 1 91 ? -9.587 2.637 12.489 1.00 96.62 91 ASP A O 1
ATOM 739 N N . GLU A 1 92 ? -8.676 3.856 10.835 1.00 95.44 92 GLU A N 1
ATOM 740 C CA . GLU A 1 92 ? -9.918 4.071 10.072 1.00 95.44 92 GLU A CA 1
ATOM 741 C C . GLU A 1 92 ? -10.576 2.743 9.673 1.00 95.44 92 GLU A C 1
ATOM 743 O O . GLU A 1 92 ? -11.795 2.614 9.743 1.00 95.44 92 GLU A O 1
ATOM 748 N N . LEU A 1 93 ? -9.775 1.754 9.261 1.00 95.94 93 LEU A N 1
ATOM 749 C CA . LEU A 1 93 ? -10.274 0.441 8.856 1.00 95.94 93 LEU A CA 1
ATOM 750 C C . LEU A 1 93 ? -10.818 -0.361 10.048 1.00 95.94 93 LEU A C 1
ATOM 752 O O . LEU A 1 93 ? -11.840 -1.034 9.928 1.00 95.94 93 LEU A O 1
ATOM 756 N N . LEU A 1 94 ? -10.106 -0.331 11.177 1.00 95.62 94 LEU A N 1
ATOM 757 C CA . LEU A 1 94 ? -10.418 -1.137 12.361 1.00 95.62 94 LEU A CA 1
ATOM 758 C C . LEU A 1 94 ? -11.502 -0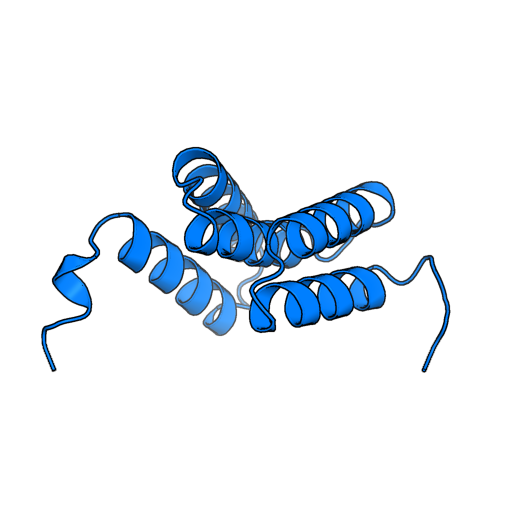.511 13.243 1.00 95.62 94 LEU A C 1
ATOM 760 O O . LEU A 1 94 ? -12.236 -1.234 13.915 1.00 95.62 94 LEU A O 1
ATOM 764 N N . ASP A 1 95 ? -11.597 0.815 13.251 1.00 92.25 95 ASP A N 1
ATOM 765 C CA . ASP A 1 95 ? -12.581 1.569 14.018 1.00 92.25 95 ASP A CA 1
ATOM 766 C C . ASP A 1 95 ? -13.114 2.768 13.210 1.00 92.25 95 ASP A C 1
ATOM 768 O O . ASP A 1 95 ? -12.761 3.924 13.475 1.00 92.25 95 ASP A O 1
ATOM 772 N N . PRO A 1 96 ? -14.019 2.521 12.243 1.00 79.69 96 PRO A N 1
ATOM 773 C CA . PRO A 1 96 ? -14.580 3.575 11.396 1.00 79.69 96 PRO A CA 1
ATOM 774 C C . PRO A 1 96 ? -15.350 4.648 12.178 1.00 79.69 96 PRO A C 1
ATOM 776 O O . PRO A 1 96 ? -15.587 5.741 11.667 1.00 79.69 96 PRO A O 1
ATOM 779 N N . SER A 1 97 ? -15.755 4.354 13.421 1.00 79.75 97 SER A N 1
ATOM 780 C CA . SER A 1 97 ? -16.547 5.264 14.253 1.00 79.75 97 SER A CA 1
ATOM 781 C C . SER A 1 97 ? -15.767 6.503 14.707 1.00 79.75 97 SER A C 1
ATOM 783 O O . SER A 1 97 ? -16.368 7.541 14.987 1.00 79.75 97 SER A O 1
ATOM 785 N N . LYS A 1 98 ? -14.429 6.439 14.701 1.00 68.81 98 LYS A N 1
ATOM 786 C CA . LYS A 1 98 ? -13.547 7.554 15.077 1.00 68.81 98 LYS A CA 1
ATOM 787 C C . LYS A 1 98 ? -13.476 8.684 14.051 1.00 68.81 98 LYS A C 1
ATOM 789 O O . LYS A 1 98 ? -13.002 9.760 14.396 1.00 68.81 98 LYS A O 1
ATOM 794 N N . ASN A 1 99 ? -13.983 8.480 12.836 1.00 57.41 99 ASN A N 1
ATOM 795 C CA . ASN A 1 99 ? -13.956 9.491 11.774 1.00 57.41 99 ASN A CA 1
ATOM 796 C C . ASN A 1 99 ? -15.134 10.482 11.809 1.00 57.41 99 ASN A C 1
ATOM 798 O O . ASN A 1 99 ? -15.188 11.379 10.974 1.00 57.41 99 ASN A O 1
ATOM 802 N N . PHE A 1 100 ? -16.083 10.326 12.739 1.00 54.69 100 PHE A N 1
ATOM 803 C CA . PHE A 1 100 ? -17.326 11.114 12.796 1.00 54.69 100 PHE A CA 1
ATOM 804 C C . PHE A 1 100 ? -17.407 12.075 13.999 1.00 54.69 100 PHE A C 1
ATOM 806 O O . PHE A 1 100 ? -18.506 12.482 14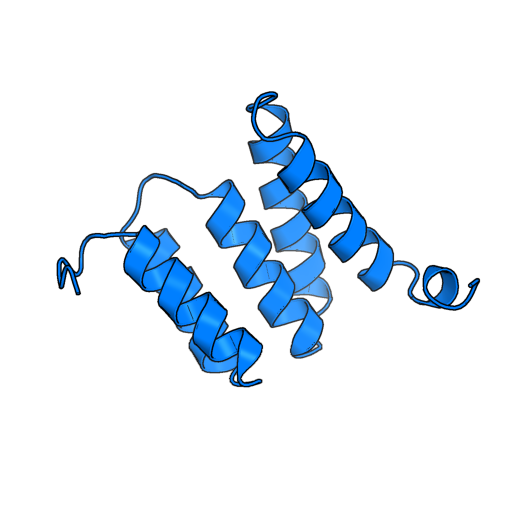.370 1.00 54.69 100 PHE A O 1
ATOM 813 N N . LEU A 1 101 ? -16.281 12.398 14.647 1.00 46.25 101 LEU A N 1
ATOM 814 C CA . LEU A 1 101 ? -16.253 13.196 15.885 1.00 46.25 101 LEU A CA 1
ATOM 815 C C . LEU A 1 101 ? -15.847 14.676 15.718 1.00 46.25 101 LEU A C 1
ATOM 817 O O . LEU A 1 101 ? -15.601 15.324 16.734 1.00 46.25 101 LEU A O 1
ATOM 821 N N . ASP A 1 102 ? -15.849 15.220 14.497 1.00 46.47 102 ASP A N 1
ATOM 822 C CA . ASP A 1 102 ? -15.650 16.660 14.237 1.00 46.47 102 ASP A CA 1
ATOM 823 C C . ASP A 1 102 ? -16.959 17.382 13.866 1.00 46.47 102 ASP A C 1
ATOM 825 O O . ASP A 1 102 ? -17.698 16.876 12.986 1.00 46.47 102 ASP A O 1
#

Radius of gyration: 13.64 Å; chains: 1; bounding box: 31×25×35 Å

Secondary structure (DSSP, 8-state):
----TT-HHHHHHHHHHHHHTT-HHHHHHHHHHHHHH-SS-HHHHHHHHHHHHHHHT-HHHHHHHHHHHHHHHHT-GGGHHHHHHHHHHHHHHH-GGGGG--

Foldseek 3Di:
DPPPLLPLVVLQVVLLVCVVVVNLVSSLVSLVSSVVSDPDPLLSSLLSNLVSCLSVVVLVSNLVSLVVSLVVVVVPVVCVVVSVVSVVSNCCSVPVVVVPPD